Protein AF-A0A529PD36-F1 (afdb_monomer)

pLDDT: mean 93.83, std 6.58, range [60.28, 98.56]

Radius of gyration: 14.94 Å; Cα contacts (8 Å, |Δi|>4): 103; chains: 1; bounding box: 38×22×44 Å

Secondary structure (DSSP, 8-state):
-HHHHHHHHHHHHHHHHHHHHHTHHHHHHTTTTTS-HHHHHHHHHHHHHHHHHHHHHTTSTTTHHHHHHHHHHHHHHHHHHHHHH-GGGGT-TT-TTTTHHHHHHHHHHHHHTSTT-

Solvent-accessible surface area (backbone atoms only — not comparable to full-atom values): 6232 Å² total; per-residue (Å²): 116,68,65,63,52,51,52,50,50,23,51,52,27,33,51,62,9,46,51,44,59,76,40,40,69,65,51,25,56,76,32,53,89,81,32,61,73,68,57,17,45,50,48,48,53,51,50,22,50,50,28,34,50,36,19,56,32,43,75,39,78,94,38,22,68,59,21,39,50,50,52,48,55,51,50,50,51,50,51,52,51,44,47,71,76,44,55,64,42,66,74,37,93,86,26,67,58,60,57,47,55,60,53,49,51,51,41,52,52,48,58,73,57,48,81,83,107

Mean predicted aligned error: 3.43 Å

Foldseek 3Di:
DQVVLLLVQLVVLLCVLVVCVVVVVVQLVVCVVPDPSVVSSVVSNVSSVLSNVLSVQCVPLVRVLVSLVSVLVVLVVVLVVCCVVPVCLCVPPVNPSVVSVVSNVSSVVSNVCSVVD

Sequence (117 aa):
LKAPIIVALALFWLVSGLTPFLAFEAARSHFASFLPGHAAGAMVAVTCLADIALGLAVLFRPWARRALIGMLVLTLAYLLAATFAEPALWLDPLGPLVKVVPSILLALTALAILDER

Structure (mmCIF, N/CA/C/O backbone):
data_AF-A0A529PD36-F1
#
_entry.id   AF-A0A529PD36-F1
#
loop_
_atom_site.group_PDB
_atom_site.id
_atom_site.type_symbol
_atom_site.label_atom_id
_atom_site.label_alt_id
_atom_site.label_comp_id
_atom_site.label_asym_id
_atom_site.label_entity_id
_atom_site.label_seq_id
_atom_site.pdbx_PDB_ins_code
_atom_site.Cartn_x
_atom_site.Cartn_y
_atom_site.Cartn_z
_atom_site.occupancy
_atom_site.B_iso_or_equiv
_atom_site.auth_seq_id
_atom_site.auth_comp_id
_atom_site.auth_asym_id
_atom_site.auth_atom_id
_atom_site.pdbx_PDB_model_num
ATOM 1 N N . LEU A 1 1 ? -3.419 6.982 20.795 1.00 61.62 1 LEU A N 1
ATOM 2 C CA . LEU A 1 1 ? -2.576 6.165 19.883 1.00 61.62 1 LEU A CA 1
ATOM 3 C C . LEU A 1 1 ? -3.366 5.436 18.782 1.00 61.62 1 LEU A C 1
ATOM 5 O O . LEU A 1 1 ? -2.846 5.316 17.684 1.00 61.62 1 LEU A O 1
ATOM 9 N N . LYS A 1 2 ? -4.631 5.038 19.006 1.00 73.62 2 LYS A N 1
ATOM 10 C CA . LYS A 1 2 ? -5.460 4.307 18.017 1.00 73.62 2 LYS A CA 1
ATOM 11 C C . LYS A 1 2 ? -5.754 5.070 16.718 1.00 73.62 2 LYS A C 1
ATOM 13 O O . LYS A 1 2 ? -5.531 4.543 15.636 1.00 73.62 2 LYS A O 1
ATOM 18 N N . ALA A 1 3 ? -6.243 6.309 16.815 1.00 84.06 3 ALA A N 1
ATOM 19 C CA . ALA A 1 3 ? -6.571 7.110 15.632 1.00 84.06 3 ALA A CA 1
ATOM 20 C C . ALA A 1 3 ? -5.342 7.431 14.751 1.00 84.06 3 ALA A C 1
ATOM 22 O O . ALA A 1 3 ? -5.435 7.202 13.548 1.00 84.06 3 ALA A O 1
ATOM 23 N N . PRO A 1 4 ? -4.181 7.847 15.306 1.00 91.88 4 PRO A N 1
ATOM 24 C CA . PRO A 1 4 ? -2.967 8.057 14.515 1.00 91.88 4 PRO A CA 1
ATOM 25 C C . PRO A 1 4 ? -2.527 6.833 13.703 1.00 91.88 4 PRO A C 1
ATOM 27 O O . PRO A 1 4 ? -2.180 6.986 12.540 1.00 91.88 4 PRO A O 1
ATOM 30 N N . ILE A 1 5 ? -2.584 5.625 14.278 1.00 94.38 5 ILE A N 1
ATOM 31 C CA . ILE A 1 5 ? -2.186 4.381 13.593 1.00 94.38 5 ILE A CA 1
ATOM 32 C C . ILE A 1 5 ? -3.092 4.096 12.390 1.00 94.38 5 ILE A C 1
ATOM 34 O O . ILE A 1 5 ? -2.607 3.816 11.298 1.00 94.38 5 ILE A O 1
ATOM 38 N N . ILE A 1 6 ? -4.410 4.195 12.580 1.00 94.25 6 ILE A N 1
ATOM 39 C CA . ILE A 1 6 ? -5.387 3.930 11.516 1.00 94.25 6 ILE A CA 1
ATOM 40 C C . ILE A 1 6 ? -5.289 4.977 10.404 1.00 94.25 6 ILE A C 1
ATOM 42 O O . ILE A 1 6 ? -5.334 4.619 9.231 1.00 94.25 6 ILE A O 1
ATOM 46 N N . VAL A 1 7 ? -5.118 6.254 10.757 1.00 95.06 7 VAL A N 1
ATOM 47 C CA . VAL A 1 7 ? -4.933 7.330 9.772 1.00 95.06 7 VAL A CA 1
ATOM 48 C C . VAL A 1 7 ? -3.619 7.151 9.013 1.00 95.06 7 VAL A C 1
ATOM 50 O O . VAL A 1 7 ? -3.613 7.278 7.793 1.00 95.0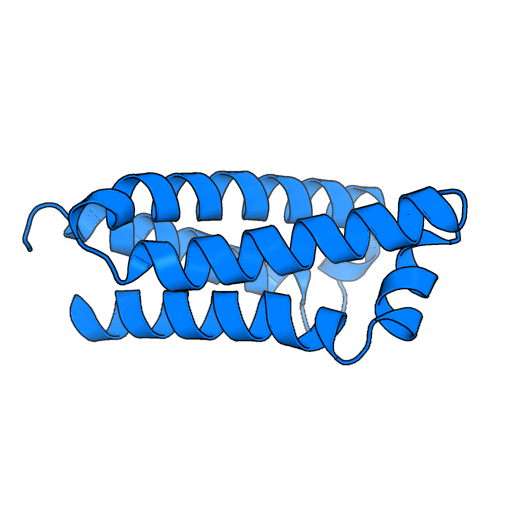6 7 VAL A O 1
ATOM 53 N N . ALA A 1 8 ? -2.525 6.799 9.695 1.00 95.81 8 ALA A N 1
ATOM 54 C CA . ALA A 1 8 ? -1.245 6.528 9.046 1.00 95.81 8 ALA A CA 1
ATOM 55 C C . ALA A 1 8 ? -1.342 5.355 8.058 1.00 95.81 8 ALA A C 1
ATOM 57 O O . ALA A 1 8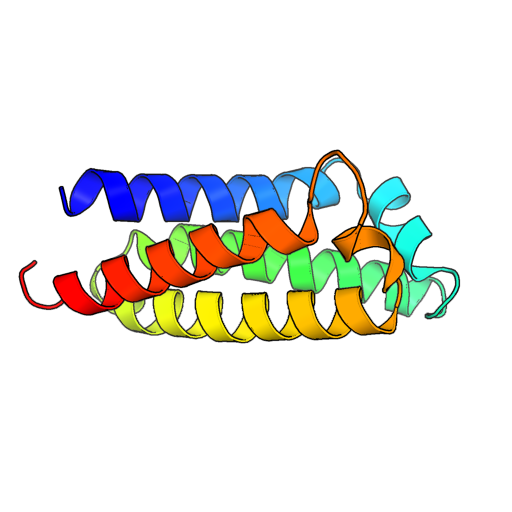 ? -0.870 5.478 6.931 1.00 95.81 8 ALA A O 1
ATOM 58 N N . LEU A 1 9 ? -2.005 4.256 8.442 1.00 96.38 9 LEU A N 1
ATOM 59 C CA . LEU A 1 9 ? -2.269 3.133 7.537 1.00 96.38 9 LEU A CA 1
ATOM 60 C C . LEU A 1 9 ? -3.131 3.559 6.349 1.00 96.38 9 LEU A C 1
ATOM 62 O O . LEU A 1 9 ? -2.768 3.274 5.216 1.00 96.38 9 LEU A O 1
ATOM 66 N N . ALA A 1 10 ? -4.230 4.276 6.581 1.00 97.56 10 ALA A N 1
ATOM 67 C CA . ALA A 1 10 ? -5.090 4.745 5.499 1.00 97.56 10 ALA A CA 1
ATOM 68 C C . ALA A 1 10 ? -4.320 5.614 4.494 1.00 97.56 10 ALA A C 1
ATOM 70 O O . ALA A 1 10 ? -4.401 5.377 3.293 1.00 97.56 10 ALA A O 1
ATOM 71 N N . LEU A 1 11 ? -3.528 6.576 4.977 1.00 97.81 11 LEU A N 1
ATOM 72 C CA . LEU A 1 11 ? -2.706 7.435 4.124 1.00 97.81 11 LEU A CA 1
ATOM 73 C C . LEU A 1 11 ? -1.646 6.639 3.361 1.00 97.81 11 LEU A C 1
ATOM 75 O O . LEU A 1 11 ? -1.503 6.835 2.158 1.00 97.81 11 LEU A O 1
ATOM 79 N N . PHE A 1 12 ? -0.942 5.724 4.031 1.00 97.00 12 PHE A N 1
ATOM 80 C CA . PHE A 1 12 ? 0.035 4.845 3.388 1.00 97.00 12 PHE A CA 1
ATOM 81 C C . PHE A 1 12 ? -0.598 4.053 2.234 1.00 97.00 12 PHE A C 1
ATOM 83 O O . PHE A 1 12 ? -0.082 4.077 1.121 1.00 97.00 12 PHE A O 1
ATOM 90 N N . TRP A 1 13 ? -1.749 3.427 2.477 1.00 98.25 13 TRP A N 1
ATOM 91 C CA . TRP A 1 13 ? -2.477 2.632 1.487 1.00 98.25 13 TRP A CA 1
ATOM 92 C C . TRP A 1 13 ? -3.018 3.473 0.326 1.00 98.25 13 TRP A C 1
ATOM 94 O O . TRP A 1 13 ? -2.893 3.089 -0.835 1.00 98.25 13 TRP A O 1
ATOM 104 N N . LEU A 1 14 ? -3.549 4.664 0.610 1.00 98.38 14 LEU A N 1
ATOM 105 C CA . LEU A 1 14 ? -4.019 5.576 -0.432 1.00 98.38 14 LEU A CA 1
ATOM 106 C C . LEU A 1 14 ? -2.872 6.067 -1.315 1.00 98.38 14 LEU A C 1
ATOM 108 O O . LEU A 1 14 ? -3.006 6.061 -2.533 1.00 98.38 14 LEU A O 1
ATOM 112 N N . VAL A 1 15 ? -1.738 6.454 -0.728 1.00 98.06 15 VAL A N 1
ATOM 113 C CA . VAL A 1 15 ? -0.557 6.881 -1.495 1.00 98.06 15 VAL A CA 1
ATOM 114 C C . VAL A 1 15 ? 0.025 5.712 -2.294 1.00 98.06 15 VAL A C 1
ATOM 116 O O . VAL A 1 15 ? 0.389 5.911 -3.455 1.00 98.06 15 VAL A O 1
ATOM 119 N N . SER A 1 16 ? 0.056 4.504 -1.718 1.00 95.94 16 SER A N 1
ATOM 120 C CA . SER A 1 16 ? 0.496 3.274 -2.393 1.00 95.94 16 SER A CA 1
ATOM 121 C C . SER A 1 16 ? -0.323 2.977 -3.646 1.00 95.94 16 SER A C 1
ATOM 123 O O . SER A 1 16 ? 0.258 2.668 -4.678 1.00 95.94 16 SER A O 1
ATOM 125 N N . GLY A 1 17 ? -1.648 3.151 -3.600 1.00 97.19 17 GLY A N 1
ATOM 126 C CA . GLY A 1 17 ? -2.500 2.956 -4.774 1.00 97.19 17 GLY A CA 1
ATOM 127 C C . GLY A 1 17 ? -2.501 4.137 -5.751 1.00 97.19 17 GLY A C 1
ATOM 128 O O . GLY A 1 17 ? -2.501 3.940 -6.963 1.00 97.19 17 GLY A O 1
ATOM 129 N N . LEU A 1 18 ? -2.469 5.379 -5.255 1.00 98.00 18 LEU A N 1
ATOM 130 C CA . LEU A 1 18 ? -2.525 6.579 -6.101 1.00 98.00 18 LEU A CA 1
ATOM 131 C C . LEU A 1 18 ? -1.237 6.810 -6.895 1.00 98.00 18 LEU A C 1
ATOM 133 O O . LEU A 1 18 ? -1.303 7.265 -8.032 1.00 98.00 18 LEU A O 1
ATOM 137 N N . THR A 1 19 ? -0.070 6.502 -6.330 1.00 97.31 19 THR A N 1
ATOM 138 C CA . THR A 1 19 ? 1.223 6.728 -6.997 1.00 97.31 19 THR A CA 1
ATOM 139 C C . THR A 1 19 ? 1.345 5.963 -8.327 1.00 97.31 19 THR A C 1
ATOM 141 O O . THR A 1 19 ? 1.526 6.611 -9.361 1.00 97.31 19 THR A O 1
ATOM 144 N N . PRO A 1 20 ? 1.193 4.623 -8.369 1.00 95.81 20 PRO A N 1
ATOM 145 C CA . PRO A 1 20 ? 1.182 3.869 -9.619 1.00 95.81 20 PRO A CA 1
ATOM 146 C C . PRO A 1 20 ? -0.035 4.188 -10.490 1.00 95.81 20 PRO A C 1
ATOM 148 O O . PRO A 1 20 ? 0.088 4.138 -11.706 1.00 95.81 20 PRO A O 1
ATOM 151 N N . PHE A 1 21 ? -1.179 4.577 -9.918 1.00 95.56 21 PHE A N 1
ATOM 152 C CA . PHE A 1 21 ? -2.333 5.010 -10.711 1.00 95.56 21 PHE A CA 1
ATOM 153 C C . PHE A 1 21 ? -2.039 6.285 -11.519 1.00 95.56 21 PHE A C 1
ATOM 155 O O . PHE A 1 21 ? -2.382 6.368 -12.696 1.00 95.56 21 PHE A O 1
ATOM 162 N N . LEU A 1 22 ? -1.368 7.269 -10.912 1.00 96.50 22 LEU A N 1
ATOM 163 C CA . LEU A 1 22 ? -0.963 8.512 -11.579 1.00 96.50 22 LEU A CA 1
ATOM 164 C C . LEU A 1 22 ? 0.222 8.302 -12.535 1.00 96.50 22 LEU A C 1
ATOM 166 O O . LEU A 1 22 ? 0.326 8.992 -13.547 1.00 96.50 22 LEU A O 1
ATOM 170 N N . ALA A 1 23 ? 1.089 7.332 -12.243 1.00 96.31 23 ALA A N 1
ATOM 171 C CA . ALA A 1 23 ? 2.223 6.935 -13.076 1.00 96.31 23 ALA A CA 1
ATOM 172 C C . ALA A 1 23 ? 1.952 5.620 -13.835 1.00 96.31 23 ALA A C 1
ATOM 174 O O . ALA A 1 23 ? 2.833 4.765 -13.939 1.00 96.31 23 ALA A O 1
ATOM 175 N N . PHE A 1 24 ? 0.733 5.452 -14.363 1.00 94.19 24 PHE A N 1
ATOM 176 C CA . PHE A 1 24 ? 0.220 4.157 -14.829 1.00 94.19 24 PHE A CA 1
ATOM 177 C C . PHE A 1 24 ? 1.116 3.448 -15.845 1.00 94.19 24 PHE A C 1
ATOM 179 O O . PHE A 1 24 ? 1.393 2.262 -15.691 1.00 94.19 24 PHE A O 1
ATOM 186 N N . GLU A 1 25 ? 1.608 4.152 -16.868 1.00 93.62 25 GLU A N 1
ATOM 187 C CA . GLU A 1 25 ? 2.450 3.518 -17.891 1.00 93.62 25 GLU A CA 1
ATOM 188 C C . GLU A 1 25 ? 3.824 3.113 -17.341 1.00 93.62 25 GLU A C 1
ATOM 190 O O . GLU A 1 25 ? 4.335 2.045 -17.680 1.00 93.62 25 GLU A O 1
ATOM 195 N N . ALA A 1 26 ? 4.386 3.909 -16.424 1.00 93.00 26 ALA A N 1
ATOM 196 C CA . ALA A 1 26 ? 5.617 3.547 -15.730 1.00 93.00 26 ALA A CA 1
ATOM 197 C C . ALA A 1 26 ? 5.394 2.289 -14.878 1.00 93.00 26 ALA A C 1
ATOM 199 O O . ALA A 1 26 ? 6.124 1.314 -15.037 1.00 93.00 26 ALA A O 1
ATOM 200 N N . ALA A 1 27 ? 4.326 2.252 -14.074 1.00 92.69 27 ALA A N 1
ATOM 201 C CA . ALA A 1 27 ? 3.950 1.080 -13.284 1.00 92.69 27 ALA A CA 1
ATOM 202 C C . ALA A 1 27 ? 3.703 -0.162 -14.161 1.00 92.69 27 ALA A C 1
ATOM 204 O O . ALA A 1 27 ? 4.159 -1.255 -13.833 1.00 92.69 27 ALA A O 1
ATOM 205 N N . ARG A 1 28 ? 3.041 0.001 -15.313 1.00 93.19 28 ARG A N 1
ATOM 206 C CA . ARG A 1 28 ? 2.774 -1.083 -16.270 1.00 93.19 28 ARG A CA 1
ATOM 207 C C . ARG A 1 28 ? 4.057 -1.663 -16.856 1.00 93.19 28 ARG A C 1
ATOM 209 O O . ARG A 1 28 ? 4.128 -2.874 -17.066 1.00 93.19 28 ARG A O 1
ATOM 216 N N . SER A 1 29 ? 5.066 -0.826 -17.097 1.00 91.56 29 SER A N 1
ATOM 217 C CA . SER A 1 29 ? 6.341 -1.260 -17.676 1.00 91.56 29 SER A CA 1
ATOM 218 C C . SER A 1 29 ? 7.114 -2.232 -16.775 1.00 91.56 29 SER A C 1
ATOM 220 O O . SER A 1 29 ? 7.740 -3.152 -17.296 1.00 91.56 29 SER A O 1
ATOM 222 N N . HIS A 1 30 ? 6.963 -2.135 -15.447 1.00 87.50 30 HIS A N 1
ATOM 223 C CA . HIS A 1 30 ? 7.537 -3.100 -14.495 1.00 87.50 30 HIS A CA 1
ATOM 224 C C . HIS A 1 30 ? 6.987 -4.523 -14.667 1.00 87.50 30 HIS A C 1
ATOM 226 O O . HIS A 1 30 ? 7.663 -5.497 -14.350 1.00 87.50 30 HIS A O 1
ATOM 232 N N . PHE A 1 31 ? 5.772 -4.668 -15.202 1.00 86.06 31 PHE A N 1
ATOM 233 C CA . PHE A 1 31 ? 5.159 -5.974 -15.446 1.00 86.06 31 PHE A CA 1
ATOM 234 C C . PHE A 1 31 ? 5.406 -6.506 -16.863 1.00 86.06 31 PHE A C 1
ATOM 236 O O . PHE A 1 31 ? 5.079 -7.659 -17.140 1.00 86.06 31 PHE A O 1
ATOM 243 N N . ALA A 1 32 ? 5.980 -5.705 -17.767 1.00 85.25 32 ALA A N 1
ATOM 244 C CA . ALA A 1 32 ? 6.091 -6.048 -19.186 1.00 85.25 32 ALA A CA 1
ATOM 245 C C . ALA A 1 32 ? 6.996 -7.262 -19.461 1.00 85.25 32 ALA A C 1
ATOM 247 O O . ALA A 1 32 ? 6.811 -7.947 -20.465 1.00 85.25 32 ALA A O 1
ATOM 248 N N . SER A 1 33 ? 7.947 -7.556 -18.571 1.00 83.81 33 SER A N 1
ATOM 249 C CA . SER A 1 33 ? 8.815 -8.739 -18.654 1.00 83.81 33 SER A CA 1
ATOM 250 C C . SER A 1 33 ? 8.123 -10.042 -18.246 1.00 83.81 33 SER A C 1
ATOM 252 O O . SER A 1 33 ? 8.612 -11.115 -18.592 1.00 83.81 33 SER A O 1
ATOM 254 N N . PHE A 1 34 ? 7.002 -9.969 -17.522 1.00 84.06 34 PHE A N 1
ATOM 255 C CA . PHE A 1 34 ? 6.333 -11.136 -16.930 1.00 84.06 34 PHE A CA 1
ATOM 256 C C . PHE A 1 34 ? 4.896 -11.334 -17.429 1.00 84.06 34 PHE A C 1
ATOM 258 O O . PHE A 1 34 ? 4.351 -12.429 -17.305 1.00 84.06 34 PHE A O 1
ATOM 265 N N . LEU A 1 35 ? 4.267 -10.291 -17.985 1.00 89.38 35 LEU A N 1
ATOM 266 C CA . LEU A 1 35 ? 2.871 -10.297 -18.415 1.00 89.38 35 LEU A CA 1
ATOM 267 C C . LEU A 1 35 ? 2.688 -9.628 -19.788 1.00 89.38 35 LEU A C 1
ATOM 269 O O . LEU A 1 35 ? 3.319 -8.609 -20.074 1.00 89.38 35 LEU A O 1
ATOM 273 N N . PRO A 1 36 ? 1.759 -10.127 -20.628 1.00 89.56 36 PRO A N 1
ATOM 274 C CA . PRO A 1 36 ? 1.370 -9.435 -21.850 1.00 89.56 36 PRO A CA 1
ATOM 275 C C . PRO A 1 36 ? 0.721 -8.080 -21.530 1.00 89.56 36 PRO A C 1
ATOM 277 O O . PRO A 1 36 ? 0.086 -7.903 -20.491 1.00 89.56 36 PRO A O 1
ATOM 280 N N . GLY A 1 37 ? 0.834 -7.115 -22.448 1.00 84.88 37 GLY A N 1
ATOM 281 C CA . GLY A 1 37 ? 0.542 -5.702 -22.166 1.00 84.88 37 GLY A CA 1
ATOM 282 C C . GLY A 1 37 ? -0.854 -5.389 -21.604 1.00 84.88 37 GLY A C 1
ATOM 283 O O . GLY A 1 37 ? -0.980 -4.470 -20.793 1.00 84.88 37 GLY A O 1
ATOM 284 N N . HIS A 1 38 ? -1.886 -6.146 -21.989 1.00 88.75 38 HIS A N 1
ATOM 285 C CA . HIS A 1 38 ? -3.240 -6.001 -21.438 1.00 88.75 38 HIS A CA 1
ATOM 286 C C . HIS A 1 38 ? -3.341 -6.546 -20.003 1.00 88.75 38 HIS A C 1
ATOM 288 O O . HIS A 1 38 ? -3.969 -5.921 -19.153 1.00 88.75 38 HIS A O 1
ATOM 294 N N . ALA A 1 39 ? -2.678 -7.670 -19.711 1.00 92.31 39 ALA A N 1
ATOM 295 C CA . ALA A 1 39 ? -2.633 -8.260 -18.376 1.00 92.31 39 ALA A CA 1
ATOM 296 C C . ALA A 1 39 ? -1.780 -7.419 -17.415 1.00 92.31 39 ALA A C 1
ATOM 298 O O . ALA A 1 39 ? -2.165 -7.248 -16.264 1.00 92.31 39 ALA A O 1
ATOM 299 N N . ALA A 1 40 ? -0.681 -6.829 -17.896 1.00 93.25 40 ALA A N 1
ATOM 300 C CA . ALA A 1 40 ? 0.126 -5.876 -17.134 1.00 93.25 40 ALA A CA 1
ATOM 301 C C . ALA A 1 40 ? -0.699 -4.649 -16.708 1.00 93.25 40 ALA A C 1
ATOM 303 O O . ALA A 1 40 ? -0.689 -4.267 -15.541 1.00 93.25 40 ALA A O 1
ATOM 304 N N . GLY A 1 41 ? -1.468 -4.063 -17.636 1.00 94.12 41 GLY A N 1
ATOM 305 C CA . GLY A 1 41 ? -2.350 -2.935 -17.323 1.00 94.12 41 GLY A CA 1
ATOM 306 C C . GLY A 1 41 ? -3.462 -3.316 -16.343 1.00 94.12 41 GLY A C 1
ATOM 307 O O . GLY A 1 41 ? -3.704 -2.601 -15.374 1.00 94.12 41 GLY A O 1
ATOM 308 N N . ALA A 1 42 ? -4.101 -4.471 -16.549 1.00 94.94 42 ALA A N 1
ATOM 309 C CA . ALA A 1 42 ? -5.114 -4.975 -15.626 1.00 94.94 42 ALA A CA 1
ATOM 310 C C . ALA A 1 42 ? -4.542 -5.214 -14.220 1.00 94.94 42 ALA A C 1
ATOM 312 O O . ALA A 1 42 ? -5.184 -4.844 -13.241 1.00 94.94 42 ALA A O 1
ATOM 313 N N . MET A 1 43 ? -3.329 -5.769 -14.118 1.00 94.12 43 MET A N 1
ATOM 314 C CA . MET A 1 43 ? -2.653 -5.990 -12.840 1.00 94.12 43 MET A CA 1
ATOM 315 C C . MET A 1 43 ? -2.446 -4.674 -12.088 1.00 94.12 43 MET A C 1
ATOM 317 O O . MET A 1 43 ? -2.878 -4.575 -10.945 1.00 94.12 43 MET A O 1
ATOM 321 N N . VAL A 1 44 ? -1.880 -3.650 -12.743 1.00 95.56 44 VAL A N 1
ATOM 322 C CA . VAL A 1 44 ? -1.696 -2.315 -12.141 1.00 95.56 44 VAL A CA 1
ATOM 323 C C . VAL A 1 44 ? -3.032 -1.731 -11.692 1.00 95.56 44 VAL A C 1
ATOM 325 O O . VAL A 1 44 ? -3.150 -1.260 -10.565 1.00 95.56 44 VAL A O 1
ATOM 328 N N . ALA A 1 45 ? -4.058 -1.772 -12.544 1.00 96.75 45 ALA A N 1
ATOM 329 C CA . ALA A 1 45 ? -5.365 -1.224 -12.198 1.00 96.75 45 ALA A CA 1
ATOM 330 C C . ALA A 1 45 ? -5.971 -1.926 -10.972 1.00 96.75 45 ALA A C 1
ATOM 332 O O . ALA A 1 45 ? -6.449 -1.258 -10.055 1.00 96.75 45 ALA A O 1
ATOM 333 N N . VAL A 1 46 ? -5.922 -3.260 -10.929 1.00 96.94 46 VAL A N 1
ATOM 334 C CA . VAL A 1 46 ? -6.468 -4.055 -9.823 1.00 96.94 46 VAL A CA 1
ATOM 335 C C . VAL A 1 46 ? -5.722 -3.782 -8.521 1.00 96.94 46 VAL A C 1
ATOM 337 O O . VAL A 1 46 ? -6.376 -3.568 -7.501 1.00 96.94 46 VAL A O 1
ATOM 340 N N . THR A 1 47 ? -4.387 -3.742 -8.537 1.00 96.06 47 THR A N 1
ATOM 341 C CA . THR A 1 47 ? -3.595 -3.473 -7.328 1.00 96.06 47 THR A CA 1
ATOM 342 C C . THR A 1 47 ? -3.796 -2.046 -6.825 1.00 96.06 47 THR A C 1
ATOM 344 O O . THR A 1 47 ? -4.051 -1.857 -5.639 1.00 96.06 47 THR A O 1
ATOM 347 N N . CYS A 1 48 ? -3.823 -1.044 -7.714 1.00 97.94 48 CYS A N 1
ATOM 348 C CA . CYS A 1 48 ? -4.120 0.344 -7.338 1.00 97.94 48 CYS A CA 1
ATOM 349 C C . CYS A 1 48 ? -5.501 0.477 -6.682 1.00 97.94 48 CYS A C 1
ATOM 351 O O . CYS A 1 48 ? -5.650 1.120 -5.641 1.00 97.94 48 CYS A O 1
ATOM 353 N N . LEU A 1 49 ? -6.525 -0.130 -7.292 1.00 98.38 49 LEU A N 1
ATOM 354 C CA . LEU A 1 49 ? -7.893 -0.083 -6.778 1.00 98.38 49 LEU A CA 1
ATOM 355 C C . LEU A 1 49 ? -8.025 -0.832 -5.450 1.00 98.38 49 LEU A C 1
ATOM 357 O O . LEU A 1 49 ? -8.716 -0.344 -4.557 1.00 98.38 49 LEU A O 1
ATOM 361 N N . ALA A 1 50 ? -7.360 -1.981 -5.302 1.00 98.38 50 ALA A N 1
ATOM 362 C CA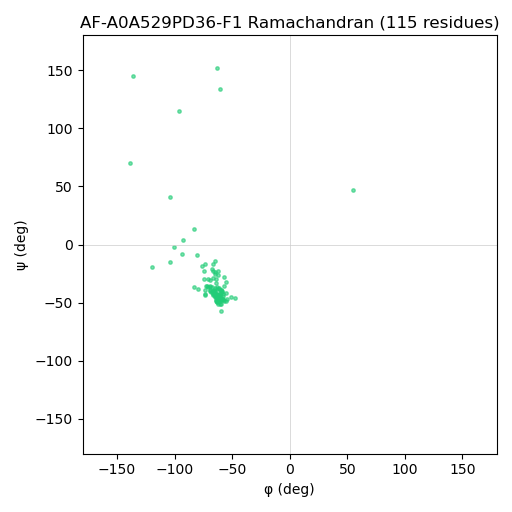 . ALA A 1 50 ? -7.326 -2.726 -4.048 1.00 98.38 50 ALA A CA 1
ATOM 363 C C . ALA A 1 50 ? -6.688 -1.893 -2.928 1.00 98.38 50 ALA A C 1
ATOM 365 O O . ALA A 1 50 ? -7.260 -1.797 -1.839 1.00 98.38 50 ALA A O 1
ATOM 366 N N . ASP A 1 51 ? -5.564 -1.235 -3.217 1.00 98.38 51 ASP A N 1
ATOM 367 C CA . ASP A 1 51 ? -4.855 -0.400 -2.256 1.00 98.38 51 ASP A CA 1
ATOM 368 C C . ASP A 1 51 ? -5.724 0.782 -1.785 1.00 98.38 51 ASP A C 1
ATOM 370 O O . ASP A 1 51 ? -5.924 1.001 -0.584 1.00 98.38 51 ASP A O 1
ATOM 374 N N . ILE A 1 52 ? -6.340 1.497 -2.731 1.00 98.56 52 ILE A N 1
ATOM 375 C CA . ILE A 1 52 ? -7.248 2.613 -2.433 1.00 98.56 52 ILE A CA 1
ATOM 376 C C . ILE A 1 52 ? -8.466 2.129 -1.636 1.00 98.56 52 ILE A C 1
ATOM 378 O O . ILE A 1 52 ? -8.829 2.737 -0.626 1.00 98.56 52 ILE A O 1
ATOM 382 N N . ALA A 1 53 ? -9.092 1.027 -2.057 1.00 98.50 53 ALA A N 1
ATOM 383 C CA . ALA A 1 53 ? -10.277 0.489 -1.399 1.00 98.50 53 ALA A CA 1
ATOM 384 C C . ALA A 1 53 ? -9.985 0.074 0.047 1.00 98.50 53 ALA A C 1
ATOM 386 O O . ALA A 1 53 ? -10.768 0.394 0.942 1.00 98.50 53 ALA A O 1
ATOM 387 N N . LEU A 1 54 ? -8.852 -0.585 0.300 1.00 98.56 54 LEU A N 1
ATOM 388 C CA . LEU A 1 54 ? -8.435 -0.967 1.648 1.00 98.56 54 LEU A CA 1
ATOM 389 C C . LEU A 1 54 ? -8.118 0.268 2.504 1.00 98.56 54 LEU A C 1
ATOM 391 O O . LEU A 1 54 ? -8.588 0.351 3.644 1.00 98.56 54 LEU A O 1
ATOM 395 N N . GLY A 1 55 ? -7.412 1.256 1.944 1.00 97.94 55 GLY A N 1
ATOM 396 C CA . GLY A 1 55 ? -7.115 2.528 2.611 1.00 97.94 55 GLY A CA 1
ATOM 397 C C . GLY A 1 55 ? -8.366 3.314 3.021 1.00 97.94 55 GLY A C 1
ATOM 398 O O . GLY A 1 55 ? -8.420 3.854 4.124 1.00 97.94 55 GLY A O 1
ATOM 399 N N . LEU A 1 56 ? -9.413 3.326 2.190 1.00 98.06 56 LEU A N 1
ATOM 400 C CA . LEU A 1 56 ? -10.706 3.924 2.549 1.00 98.06 56 LEU A CA 1
ATOM 401 C C . LEU A 1 56 ? -11.484 3.056 3.547 1.00 98.06 56 LEU A C 1
ATOM 403 O O . LEU A 1 56 ? -12.041 3.568 4.520 1.00 98.06 56 LEU A O 1
ATOM 407 N N . ALA A 1 57 ? -11.512 1.737 3.343 1.00 97.62 57 ALA A N 1
ATOM 408 C CA . ALA A 1 57 ? -12.290 0.814 4.164 1.00 97.62 57 ALA A CA 1
ATOM 409 C C . ALA A 1 57 ? -11.812 0.769 5.622 1.00 97.62 57 ALA A C 1
ATOM 411 O O . ALA A 1 57 ? -12.635 0.621 6.527 1.00 97.62 57 ALA A O 1
ATOM 412 N N . VAL A 1 58 ? -10.508 0.938 5.880 1.00 97.00 58 VAL A N 1
ATOM 413 C CA . VAL A 1 58 ? -9.977 0.924 7.254 1.00 97.00 58 VAL A CA 1
ATOM 414 C C . VAL A 1 58 ? -10.455 2.112 8.099 1.00 97.00 58 VAL A C 1
ATOM 416 O O . VAL A 1 58 ? -10.520 2.019 9.329 1.00 97.00 58 VAL A O 1
ATOM 419 N N . LEU A 1 59 ? -10.854 3.215 7.455 1.00 95.62 59 LEU A N 1
ATOM 420 C CA . LEU A 1 59 ? -11.429 4.384 8.125 1.00 95.62 59 LEU A CA 1
ATOM 421 C C . LEU A 1 59 ? -12.872 4.138 8.587 1.00 95.62 59 LEU A C 1
ATOM 423 O O . LEU A 1 59 ? -13.337 4.788 9.525 1.00 95.62 59 LEU A O 1
ATOM 427 N N . PHE A 1 60 ? -13.575 3.182 7.974 1.00 94.62 60 PHE A N 1
ATOM 428 C CA . PHE A 1 60 ? -14.972 2.902 8.272 1.00 94.62 60 PHE A CA 1
ATOM 429 C C . PHE A 1 60 ? -15.109 1.744 9.276 1.00 94.62 60 PHE A C 1
ATOM 431 O O . PHE A 1 60 ? -14.773 0.592 8.996 1.00 94.62 60 PHE A O 1
ATOM 438 N N . ARG A 1 61 ? -15.627 2.049 10.477 1.00 88.38 61 ARG A N 1
ATOM 439 C CA . ARG A 1 61 ? -15.628 1.153 11.656 1.00 88.38 61 ARG A CA 1
ATOM 440 C C . ARG A 1 61 ? -16.098 -0.289 11.379 1.00 88.38 61 ARG A C 1
ATOM 442 O O . ARG A 1 61 ? -15.395 -1.199 11.811 1.00 88.38 61 ARG A O 1
ATOM 449 N N . PRO A 1 62 ? -17.207 -0.546 10.656 1.00 92.56 62 PRO A N 1
ATOM 450 C CA . PRO A 1 62 ? -17.673 -1.917 10.414 1.00 92.56 62 PRO A CA 1
ATOM 451 C C . PRO A 1 62 ? -16.737 -2.739 9.515 1.00 92.56 62 PRO A C 1
ATOM 453 O O . PRO A 1 62 ? -16.772 -3.968 9.538 1.00 92.56 62 PRO A O 1
ATOM 456 N N . TRP A 1 63 ? -15.899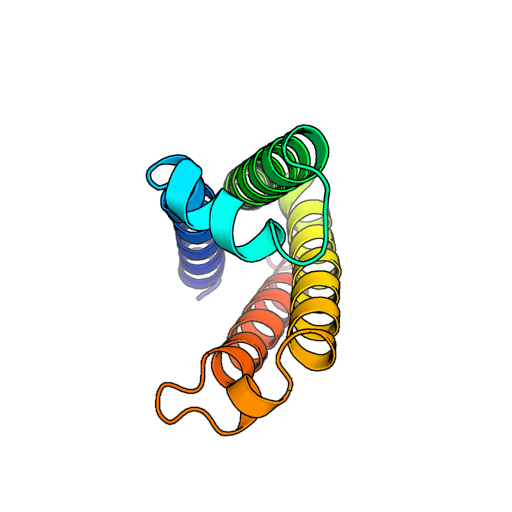 -2.070 8.720 1.00 95.81 63 TRP A N 1
ATOM 457 C CA . TRP A 1 63 ? -15.020 -2.693 7.732 1.00 95.81 63 TRP A CA 1
ATOM 458 C C . TRP A 1 63 ? -13.565 -2.740 8.187 1.00 95.81 63 TRP A C 1
ATOM 460 O O . TRP A 1 63 ? -12.803 -3.535 7.646 1.00 95.81 63 TRP A O 1
ATOM 470 N N . ALA A 1 64 ? -13.193 -1.976 9.217 1.00 95.31 64 ALA A N 1
ATOM 471 C CA . ALA A 1 64 ? -11.814 -1.824 9.670 1.00 95.31 64 ALA A CA 1
ATOM 472 C C . ALA A 1 64 ? -11.084 -3.156 9.899 1.00 95.31 64 ALA A C 1
ATOM 474 O O . ALA A 1 64 ? -9.975 -3.335 9.407 1.00 95.31 64 ALA A O 1
ATOM 475 N N . ARG A 1 65 ? -11.719 -4.132 10.562 1.00 96.12 65 ARG A N 1
ATOM 476 C CA . ARG A 1 65 ? -11.117 -5.462 10.775 1.00 96.12 65 ARG A CA 1
ATOM 477 C C . ARG A 1 65 ? -10.836 -6.184 9.457 1.00 96.12 65 ARG A C 1
ATOM 479 O O . ARG A 1 65 ? -9.756 -6.734 9.275 1.00 96.12 65 ARG A O 1
ATOM 486 N N . ARG A 1 66 ? -11.815 -6.192 8.546 1.00 97.75 66 ARG A N 1
ATOM 487 C CA . ARG A 1 66 ? -11.703 -6.858 7.238 1.00 97.75 66 ARG A CA 1
ATOM 488 C C . ARG A 1 66 ? -10.662 -6.166 6.367 1.00 97.75 66 ARG A C 1
ATOM 490 O O . ARG A 1 66 ? -9.874 -6.848 5.726 1.00 97.75 66 ARG A O 1
ATOM 497 N N . ALA A 1 67 ? -10.630 -4.835 6.402 1.00 97.94 67 ALA A N 1
ATOM 498 C CA . ALA A 1 67 ? -9.628 -4.034 5.722 1.00 97.94 67 ALA A CA 1
ATOM 499 C C . ALA A 1 67 ? -8.226 -4.375 6.236 1.00 97.94 67 ALA A C 1
ATOM 501 O O . ALA A 1 67 ? -7.386 -4.747 5.437 1.00 97.94 67 ALA A O 1
ATOM 502 N N . LEU A 1 68 ? -7.986 -4.376 7.550 1.00 97.94 68 LEU A N 1
ATOM 503 C CA . LEU A 1 68 ? -6.676 -4.721 8.122 1.00 97.94 68 LEU A CA 1
ATOM 504 C C . LEU A 1 68 ? -6.210 -6.138 7.753 1.00 97.94 68 LEU A C 1
ATOM 506 O O . LEU A 1 68 ? -5.042 -6.333 7.430 1.00 97.94 68 LEU A O 1
ATOM 510 N N . ILE A 1 69 ? -7.114 -7.122 7.750 1.00 98.25 69 ILE A N 1
ATOM 511 C CA . ILE A 1 69 ? -6.789 -8.481 7.287 1.00 98.25 69 ILE A CA 1
ATOM 512 C C . ILE A 1 69 ? -6.450 -8.474 5.791 1.00 98.25 69 ILE A C 1
ATOM 514 O O . ILE A 1 69 ? -5.446 -9.059 5.392 1.00 98.25 69 ILE A O 1
ATOM 518 N N . GLY A 1 70 ? -7.244 -7.784 4.968 1.00 98.38 70 GLY A N 1
ATOM 519 C CA . GLY A 1 70 ? -6.973 -7.627 3.537 1.00 98.38 70 GLY A CA 1
ATOM 520 C C . GLY A 1 70 ? -5.632 -6.944 3.272 1.00 98.38 70 GLY A C 1
ATOM 521 O O . GLY A 1 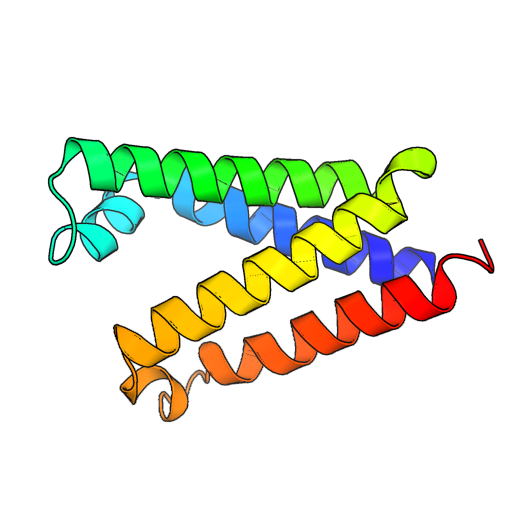70 ? -4.867 -7.407 2.431 1.00 98.38 70 GLY A O 1
ATOM 522 N N . MET A 1 71 ? -5.305 -5.915 4.058 1.00 98.44 71 MET A N 1
ATOM 523 C CA . MET A 1 71 ? -4.026 -5.221 4.007 1.00 98.44 71 MET A CA 1
ATOM 524 C C . MET A 1 71 ? -2.863 -6.177 4.270 1.00 98.44 71 MET A C 1
ATOM 526 O O . MET A 1 71 ? -1.892 -6.182 3.517 1.00 98.44 71 MET A O 1
ATOM 530 N N . LEU A 1 72 ? -2.966 -7.021 5.301 1.00 98.44 72 LEU A N 1
ATOM 531 C CA . LEU A 1 72 ? -1.942 -8.018 5.622 1.00 98.44 72 LEU A CA 1
ATOM 532 C C . LEU A 1 72 ? -1.774 -9.045 4.502 1.00 98.44 72 LEU A C 1
ATOM 534 O O . LEU A 1 72 ? -0.654 -9.282 4.059 1.00 98.44 72 LEU A O 1
ATOM 538 N N . VAL A 1 73 ? -2.876 -9.627 4.024 1.00 98.44 73 VAL A N 1
ATOM 539 C CA . VAL A 1 73 ? -2.848 -10.643 2.960 1.00 98.44 73 VAL A CA 1
ATOM 540 C C . VAL A 1 73 ? -2.218 -10.081 1.689 1.00 98.44 73 VAL A C 1
ATOM 542 O O . VAL A 1 73 ? -1.322 -10.704 1.123 1.00 98.44 73 VAL A O 1
ATOM 545 N N . LEU A 1 74 ? -2.645 -8.893 1.263 1.00 98.19 74 LEU A N 1
ATOM 546 C CA . LEU A 1 74 ? -2.146 -8.279 0.039 1.00 98.19 74 LEU A CA 1
ATOM 547 C C . LEU A 1 74 ? -0.683 -7.838 0.180 1.00 98.19 74 LEU A C 1
ATOM 549 O O . LEU A 1 74 ? 0.112 -8.082 -0.721 1.00 98.19 74 LEU A O 1
ATOM 553 N N . THR A 1 75 ? -0.292 -7.304 1.342 1.00 98.19 75 THR A N 1
ATOM 554 C CA . THR A 1 75 ? 1.114 -6.972 1.627 1.00 98.19 75 THR A CA 1
ATOM 555 C C . THR A 1 75 ? 2.010 -8.209 1.565 1.00 98.19 75 THR A C 1
ATOM 557 O O . THR A 1 75 ? 3.089 -8.156 0.980 1.00 98.19 75 THR A O 1
ATOM 560 N N . LEU A 1 76 ? 1.573 -9.338 2.134 1.00 98.25 76 LEU A N 1
ATOM 561 C CA . LEU A 1 76 ? 2.320 -10.596 2.063 1.00 98.25 76 LEU A CA 1
ATOM 562 C C . LEU A 1 76 ? 2.421 -11.109 0.623 1.00 98.25 76 LEU A C 1
ATOM 564 O O . LEU A 1 76 ? 3.491 -11.557 0.217 1.00 98.25 76 LEU A O 1
ATOM 568 N N . ALA A 1 77 ? 1.346 -11.002 -0.162 1.00 97.06 77 ALA A N 1
ATOM 569 C CA . ALA A 1 77 ? 1.365 -11.359 -1.577 1.00 97.06 77 ALA A CA 1
ATOM 570 C C . ALA A 1 77 ? 2.355 -10.490 -2.372 1.00 97.06 77 ALA A C 1
ATOM 572 O O . ALA A 1 77 ? 3.160 -11.033 -3.127 1.00 97.06 77 ALA A O 1
ATOM 573 N N . TYR A 1 78 ? 2.357 -9.169 -2.158 1.00 95.06 78 TYR A N 1
ATOM 574 C CA . TYR A 1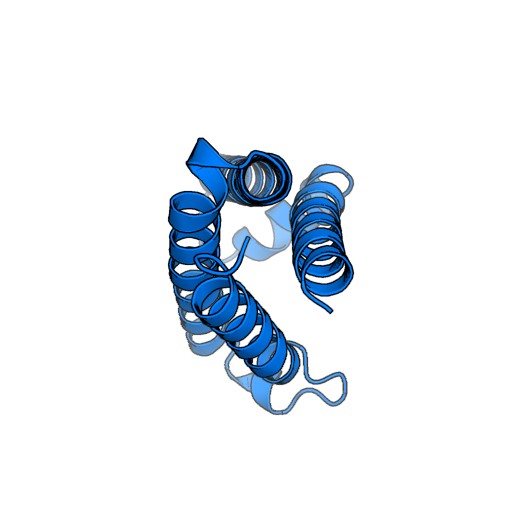 78 ? 3.317 -8.252 -2.780 1.00 95.06 78 TYR A CA 1
ATOM 575 C C . TYR A 1 78 ? 4.755 -8.558 -2.364 1.00 95.06 78 TYR A C 1
ATOM 577 O O . TYR A 1 78 ? 5.635 -8.622 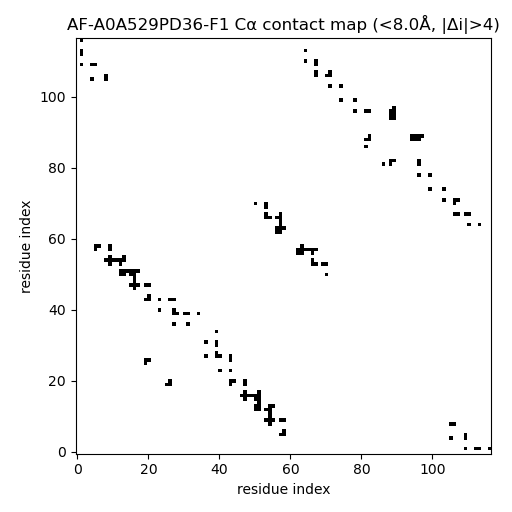-3.218 1.00 95.06 78 TYR A O 1
ATOM 585 N N . LEU A 1 79 ? 4.998 -8.794 -1.072 1.00 97.06 79 LEU A N 1
ATOM 586 C CA . LEU A 1 79 ? 6.332 -9.099 -0.563 1.00 97.06 79 LEU A CA 1
ATOM 587 C C . LEU A 1 79 ? 6.874 -10.407 -1.146 1.00 97.06 79 LEU A C 1
ATOM 589 O O . LEU A 1 79 ? 8.032 -10.452 -1.558 1.00 97.06 79 LEU A O 1
ATOM 593 N N . LEU A 1 80 ? 6.047 -11.456 -1.214 1.00 97.06 80 LEU A N 1
ATOM 594 C CA . LEU A 1 80 ? 6.420 -12.724 -1.841 1.00 97.06 80 LEU A CA 1
ATOM 595 C C . LEU A 1 80 ? 6.701 -12.532 -3.333 1.00 97.06 80 LEU A C 1
ATOM 597 O O . LEU A 1 80 ? 7.759 -12.942 -3.804 1.00 97.06 80 LEU A O 1
ATOM 601 N N . ALA A 1 81 ? 5.799 -11.865 -4.059 1.00 92.88 81 ALA A N 1
ATOM 602 C CA . ALA A 1 81 ? 5.968 -11.601 -5.484 1.00 92.88 81 ALA A CA 1
ATOM 603 C C . A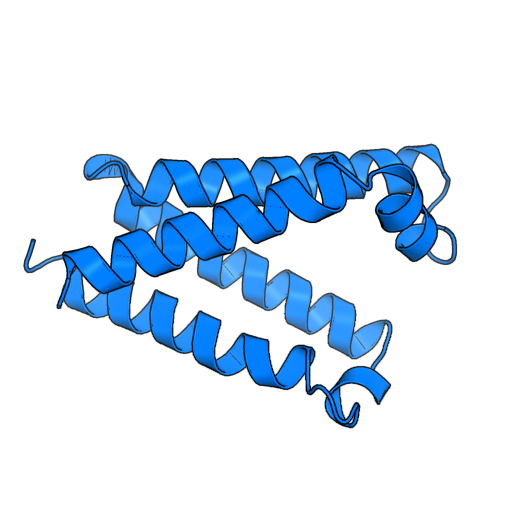LA A 1 81 ? 7.266 -10.830 -5.766 1.00 92.88 81 ALA A C 1
ATOM 605 O O . ALA A 1 81 ? 8.061 -11.264 -6.595 1.00 92.88 81 ALA A O 1
ATOM 606 N N . ALA A 1 82 ? 7.526 -9.747 -5.030 1.00 93.44 82 ALA A N 1
ATOM 607 C CA . ALA A 1 82 ? 8.736 -8.947 -5.187 1.00 93.44 82 ALA A CA 1
ATOM 608 C C . ALA A 1 82 ? 10.003 -9.709 -4.767 1.00 93.44 82 ALA A C 1
ATOM 610 O O . ALA A 1 82 ? 11.030 -9.590 -5.423 1.00 93.44 82 ALA A O 1
ATOM 611 N N . THR A 1 83 ? 9.930 -10.546 -3.726 1.00 95.88 83 THR A N 1
ATOM 612 C CA . THR A 1 83 ? 11.064 -11.382 -3.294 1.00 95.88 83 THR A CA 1
ATOM 613 C C . THR A 1 83 ? 11.479 -12.383 -4.368 1.00 95.88 83 THR A C 1
ATOM 615 O O . THR A 1 83 ? 12.671 -12.623 -4.528 1.00 95.88 83 THR A O 1
ATOM 618 N N . PHE A 1 84 ? 10.526 -12.968 -5.101 1.00 94.06 84 PHE A N 1
ATOM 619 C CA . PHE A 1 84 ? 10.837 -13.911 -6.180 1.00 94.06 84 PHE A CA 1
ATOM 620 C C . PHE A 1 84 ? 11.181 -13.221 -7.502 1.00 94.06 84 PHE A C 1
ATOM 622 O O . PHE A 1 84 ? 12.051 -13.709 -8.220 1.00 94.06 84 PHE A O 1
ATOM 629 N N . ALA A 1 85 ? 10.518 -12.109 -7.827 1.00 90.19 85 ALA A N 1
ATOM 630 C CA . ALA A 1 85 ? 10.764 -11.372 -9.064 1.00 90.19 85 ALA A CA 1
ATOM 631 C C . ALA A 1 85 ? 12.093 -10.604 -9.023 1.00 90.19 85 ALA A C 1
ATOM 633 O O . ALA A 1 85 ? 12.847 -10.629 -9.993 1.00 90.19 85 ALA A O 1
ATOM 634 N N . GLU A 1 86 ? 12.402 -9.961 -7.894 1.00 91.81 86 GLU A N 1
ATOM 635 C CA . GLU A 1 86 ? 13.591 -9.124 -7.717 1.00 91.81 86 GLU A CA 1
ATOM 636 C C . GLU A 1 86 ? 14.249 -9.353 -6.337 1.00 91.81 86 GLU A C 1
ATOM 638 O O . GLU A 1 86 ? 14.249 -8.465 -5.477 1.00 91.81 86 GLU A O 1
ATOM 643 N N . PRO A 1 87 ? 14.878 -10.525 -6.100 1.00 94.38 87 PRO A N 1
ATOM 644 C CA . PRO A 1 87 ? 15.482 -10.858 -4.804 1.00 94.38 87 PRO A CA 1
ATOM 645 C C . PRO A 1 87 ? 16.538 -9.847 -4.330 1.00 94.38 87 PRO A C 1
ATOM 647 O O . PRO A 1 87 ? 16.746 -9.672 -3.130 1.00 94.38 87 PRO A O 1
ATOM 650 N N . ALA A 1 88 ? 17.200 -9.162 -5.269 1.00 95.31 88 ALA A N 1
ATOM 651 C CA . ALA A 1 88 ? 18.218 -8.154 -4.983 1.00 95.31 88 ALA A CA 1
ATOM 652 C C . ALA A 1 88 ? 17.676 -6.947 -4.190 1.00 95.31 88 ALA A C 1
ATOM 654 O O . ALA A 1 88 ? 18.445 -6.316 -3.466 1.00 95.31 88 ALA A O 1
ATOM 655 N N . LEU A 1 89 ? 16.364 -6.667 -4.241 1.00 95.25 89 LEU A N 1
ATOM 656 C CA . LEU A 1 89 ? 15.735 -5.561 -3.503 1.00 95.25 89 LEU A CA 1
ATOM 657 C C . LEU A 1 89 ? 15.798 -5.718 -1.973 1.00 95.25 89 LEU A C 1
ATOM 659 O O . LEU A 1 89 ? 15.567 -4.750 -1.247 1.00 95.25 89 LEU A O 1
ATOM 663 N N . TRP A 1 90 ? 16.130 -6.908 -1.463 1.00 96.88 90 TRP A N 1
ATOM 664 C CA . TRP A 1 90 ? 16.438 -7.111 -0.043 1.00 96.88 90 TRP A CA 1
ATOM 665 C C . TRP A 1 90 ? 17.753 -6.454 0.386 1.00 96.88 90 TRP A C 1
ATOM 667 O O . TRP A 1 90 ? 17.881 -6.051 1.541 1.00 96.88 90 TRP A O 1
ATOM 677 N N . LEU A 1 91 ? 18.717 -6.360 -0.533 1.00 97.19 91 LEU A N 1
ATOM 678 C CA . LEU A 1 91 ? 20.043 -5.781 -0.303 1.00 97.19 91 LEU A CA 1
ATOM 679 C C . LEU A 1 91 ? 20.158 -4.349 -0.840 1.00 97.19 91 LEU A C 1
ATOM 681 O O . LEU A 1 91 ? 21.207 -3.723 -0.692 1.00 97.19 91 LEU A O 1
ATOM 685 N N . ASP A 1 92 ? 19.100 -3.833 -1.468 1.00 96.94 92 ASP A N 1
ATOM 686 C CA . ASP A 1 92 ? 19.062 -2.462 -1.957 1.00 96.94 92 ASP A CA 1
ATOM 687 C C . ASP A 1 92 ? 19.242 -1.471 -0.786 1.00 96.94 92 ASP A C 1
ATOM 689 O O . ASP A 1 92 ? 18.598 -1.626 0.259 1.00 96.94 92 ASP A O 1
ATOM 693 N N . PRO A 1 93 ? 20.101 -0.443 -0.922 1.00 95.62 93 PRO A N 1
ATOM 694 C CA . PRO A 1 93 ? 20.429 0.476 0.170 1.00 95.62 93 PRO A CA 1
ATOM 695 C C . PRO A 1 93 ? 19.238 1.318 0.646 1.00 95.62 93 PRO A C 1
ATOM 697 O O . PRO A 1 93 ? 19.229 1.777 1.790 1.00 95.62 93 PRO A O 1
ATOM 700 N N . LEU A 1 94 ? 18.220 1.525 -0.195 1.00 95.44 94 LEU A N 1
ATOM 701 C CA . LEU A 1 94 ? 16.979 2.186 0.207 1.00 95.44 94 LEU A CA 1
ATOM 702 C C . LEU A 1 94 ? 16.028 1.226 0.934 1.00 95.44 94 LEU A C 1
ATOM 704 O O . LEU A 1 94 ? 15.032 1.686 1.503 1.00 95.44 94 LEU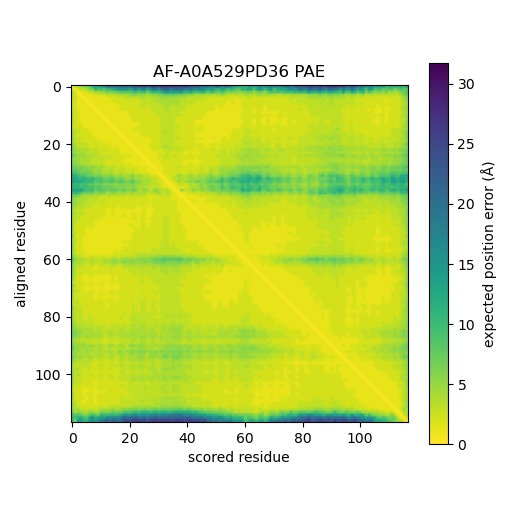 A O 1
ATOM 708 N N . GLY A 1 95 ? 16.328 -0.074 0.946 1.00 94.94 95 GLY A N 1
ATOM 709 C CA . GLY A 1 95 ? 15.637 -1.121 1.692 1.00 94.94 95 GLY A CA 1
ATOM 710 C C . GLY A 1 95 ? 14.129 -1.205 1.437 1.00 94.94 95 GLY A C 1
ATOM 711 O O . GLY A 1 95 ? 13.379 -1.273 2.415 1.00 94.94 95 GLY A O 1
ATOM 712 N N . PRO A 1 96 ? 13.641 -1.174 0.179 1.00 95.25 96 PRO A N 1
ATOM 713 C CA . PRO A 1 96 ? 12.210 -1.170 -0.114 1.00 95.25 96 PRO A CA 1
ATOM 714 C C . PRO A 1 96 ? 11.486 -2.386 0.482 1.00 95.25 96 PRO A C 1
ATOM 716 O O . PRO A 1 96 ? 10.460 -2.201 1.132 1.00 95.25 96 PRO A O 1
ATOM 719 N N . LEU A 1 97 ? 12.039 -3.603 0.366 1.00 96.88 97 LEU A N 1
ATOM 720 C CA . LEU A 1 97 ? 11.414 -4.808 0.939 1.00 96.88 97 LEU A CA 1
ATOM 721 C C . LEU A 1 97 ? 11.519 -4.858 2.467 1.00 96.88 97 LEU A C 1
ATOM 723 O O . LEU A 1 97 ? 10.568 -5.243 3.144 1.00 96.88 97 LEU A O 1
ATOM 727 N N . VAL A 1 98 ? 12.632 -4.385 3.034 1.00 96.75 98 VAL A N 1
ATOM 728 C CA . VAL A 1 98 ? 12.810 -4.302 4.494 1.00 96.75 98 VAL A CA 1
ATOM 729 C C . VAL A 1 98 ? 11.766 -3.370 5.119 1.00 96.75 98 VAL A C 1
ATOM 731 O O . VAL A 1 98 ? 11.214 -3.679 6.175 1.00 96.75 98 VAL A O 1
ATOM 734 N N . LYS A 1 99 ? 11.427 -2.263 4.446 1.00 95.69 99 LYS A N 1
ATOM 735 C CA . LYS A 1 99 ? 10.404 -1.299 4.889 1.00 95.69 99 LYS A CA 1
ATOM 736 C C . LYS A 1 99 ? 8.977 -1.864 4.897 1.00 95.69 99 LYS A C 1
ATOM 738 O O . LYS A 1 99 ? 8.127 -1.306 5.591 1.00 95.69 99 LYS A O 1
ATOM 743 N N . VAL A 1 100 ? 8.721 -2.982 4.215 1.00 96.56 100 VAL A N 1
ATOM 744 C CA . VAL A 1 100 ? 7.429 -3.689 4.268 1.00 96.56 100 VAL A CA 1
ATOM 745 C C . VAL A 1 100 ? 7.217 -4.375 5.625 1.00 96.56 100 VAL A C 1
ATOM 747 O O . VAL A 1 100 ? 6.092 -4.489 6.107 1.00 96.56 100 VAL A O 1
ATOM 750 N N . VAL A 1 101 ? 8.283 -4.799 6.311 1.00 95.56 101 VAL A N 1
ATOM 751 C CA . VAL A 1 101 ? 8.149 -5.481 7.611 1.00 95.56 101 VAL A CA 1
ATOM 752 C C . VAL A 1 101 ? 7.522 -4.559 8.675 1.00 95.56 101 VAL A C 1
ATOM 754 O O . VAL A 1 101 ? 6.530 -4.958 9.292 1.00 95.56 101 VAL A O 1
ATOM 757 N N . PRO A 1 102 ? 7.986 -3.306 8.868 1.00 95.62 102 PRO A N 1
ATOM 758 C CA . PRO A 1 102 ? 7.304 -2.348 9.735 1.00 95.62 102 PRO A CA 1
ATOM 759 C C . PRO A 1 102 ? 5.841 -2.070 9.361 1.00 95.62 102 PRO A C 1
ATOM 761 O O . PRO A 1 102 ? 5.026 -1.887 10.265 1.00 95.62 102 PRO A O 1
ATOM 764 N N . SER A 1 103 ? 5.471 -2.051 8.072 1.00 95.00 103 SER A N 1
ATOM 765 C CA . SER A 1 103 ? 4.071 -1.816 7.678 1.00 95.00 103 SER A CA 1
ATOM 766 C C . SER A 1 103 ? 3.164 -2.993 8.053 1.00 95.00 103 SER A C 1
ATOM 768 O O . SER A 1 103 ? 2.045 -2.772 8.522 1.00 95.00 103 SER A O 1
ATOM 770 N N . ILE A 1 104 ? 3.661 -4.232 7.946 1.00 97.50 104 ILE A N 1
ATOM 771 C CA . ILE A 1 104 ? 2.975 -5.435 8.447 1.00 97.50 104 ILE A CA 1
ATOM 772 C C . ILE A 1 104 ? 2.767 -5.331 9.961 1.00 97.50 104 ILE A C 1
ATOM 774 O O . ILE A 1 104 ? 1.651 -5.525 10.447 1.00 97.50 104 ILE A O 1
ATOM 778 N N . LEU A 1 105 ? 3.813 -4.975 10.715 1.00 96.94 105 LEU A N 1
ATOM 779 C CA . LEU A 1 105 ? 3.718 -4.810 12.170 1.00 96.94 105 LEU A CA 1
ATOM 780 C C . LEU A 1 105 ? 2.734 -3.702 12.561 1.00 96.94 105 LEU A C 1
ATOM 782 O O . LEU A 1 105 ? 1.988 -3.863 13.527 1.00 96.94 105 LEU A O 1
ATOM 786 N N . LEU A 1 106 ? 2.680 -2.603 11.805 1.00 95.94 106 LEU A N 1
ATOM 787 C CA . LEU A 1 106 ? 1.714 -1.528 12.027 1.00 95.94 106 LEU A CA 1
ATOM 788 C C . LEU A 1 106 ? 0.272 -2.010 11.806 1.00 95.94 106 LEU A C 1
ATOM 790 O O . LEU A 1 106 ? -0.597 -1.712 12.626 1.00 95.94 106 LEU A O 1
ATOM 794 N N . ALA A 1 107 ? 0.019 -2.792 10.753 1.00 96.69 107 ALA A N 1
ATOM 795 C CA . ALA A 1 107 ? -1.292 -3.389 10.492 1.00 96.69 107 ALA A CA 1
ATOM 796 C C . ALA A 1 107 ? -1.693 -4.416 11.569 1.00 96.69 107 ALA A C 1
ATOM 798 O O . ALA A 1 107 ? -2.834 -4.398 12.036 1.00 96.69 107 ALA A O 1
ATOM 799 N N . LEU A 1 108 ? -0.758 -5.253 12.034 1.00 97.31 108 LEU A N 1
ATOM 800 C CA . LEU A 1 108 ? -0.980 -6.171 13.161 1.00 97.31 108 LEU A CA 1
ATOM 801 C C . LEU A 1 108 ? -1.267 -5.417 14.464 1.00 97.31 108 LEU A C 1
ATOM 803 O O . LEU A 1 108 ? -2.196 -5.766 15.189 1.00 97.31 108 LEU A O 1
ATOM 807 N N . THR A 1 109 ? -0.518 -4.347 14.736 1.00 95.88 109 THR A N 1
ATOM 808 C CA . THR A 1 109 ? -0.731 -3.486 15.907 1.00 95.88 109 THR A CA 1
ATOM 809 C C . THR A 1 109 ? -2.110 -2.837 15.848 1.00 95.88 109 THR A C 1
ATOM 811 O O . THR A 1 109 ? -2.838 -2.845 16.838 1.00 95.88 109 THR A O 1
ATOM 814 N N . ALA A 1 110 ? -2.506 -2.321 14.680 1.00 95.44 110 ALA A N 1
ATOM 815 C CA . ALA A 1 110 ? -3.834 -1.762 14.456 1.00 95.44 110 ALA A CA 1
ATOM 816 C C . ALA A 1 110 ? -4.946 -2.793 14.695 1.00 95.44 110 ALA A C 1
ATOM 818 O O . ALA A 1 110 ? -5.976 -2.445 15.269 1.00 95.44 110 ALA A O 1
ATOM 819 N N . LEU A 1 111 ? -4.732 -4.048 14.284 1.00 95.19 111 LEU A N 1
ATOM 820 C CA . LEU A 1 111 ? -5.674 -5.147 14.493 1.00 95.19 111 LEU A CA 1
ATOM 821 C C . LEU A 1 111 ? -5.789 -5.518 15.978 1.00 95.19 111 LEU A C 1
ATOM 823 O O . LEU A 1 111 ? -6.902 -5.725 16.458 1.00 95.19 111 LEU A O 1
ATOM 827 N N . ALA A 1 112 ? -4.668 -5.548 16.704 1.00 93.75 112 ALA A N 1
ATOM 828 C CA . ALA A 1 112 ? -4.624 -5.872 18.129 1.00 93.75 112 ALA A CA 1
ATOM 829 C C . ALA A 1 112 ? -5.360 -4.839 18.999 1.00 93.75 112 ALA A C 1
ATOM 831 O O . ALA A 1 112 ? -6.038 -5.208 19.951 1.00 93.75 112 ALA A O 1
ATOM 832 N N . ILE A 1 113 ? -5.278 -3.551 18.649 1.00 92.00 113 ILE A N 1
ATOM 833 C CA . ILE A 1 113 ? -5.921 -2.459 19.405 1.00 92.00 113 ILE A CA 1
ATOM 834 C C . ILE A 1 113 ? -7.326 -2.101 18.891 1.00 92.00 113 ILE A C 1
ATOM 836 O O . ILE A 1 113 ? -7.918 -1.118 19.351 1.00 92.00 113 ILE A O 1
ATOM 840 N N . LEU A 1 114 ? -7.842 -2.835 17.896 1.00 87.50 114 LEU A N 1
ATOM 841 C CA . LEU A 1 114 ? -9.078 -2.485 17.196 1.00 87.50 114 LEU A CA 1
ATOM 842 C C . LEU A 1 114 ? -10.321 -2.635 18.082 1.00 87.50 114 LEU A C 1
ATOM 844 O O . LEU A 1 114 ? -11.206 -1.788 18.000 1.00 87.50 114 LEU A O 1
ATOM 848 N N . ASP A 1 115 ? -10.378 -3.683 18.909 1.00 75.38 115 ASP A N 1
ATOM 849 C CA . ASP A 1 115 ? -11.535 -3.994 19.770 1.00 75.38 115 ASP A CA 1
ATOM 850 C C . ASP A 1 115 ? -11.671 -3.060 20.967 1.00 75.38 115 ASP A C 1
ATOM 852 O O . ASP A 1 115 ? -12.738 -2.935 21.556 1.00 75.38 115 ASP A O 1
ATOM 856 N N . GLU A 1 116 ? -10.607 -2.341 21.295 1.00 68.88 116 GLU A N 1
ATOM 857 C CA . GLU A 1 116 ? -10.641 -1.322 22.329 1.00 68.88 116 GLU A CA 1
ATOM 858 C C . GLU A 1 116 ? -11.182 0.038 21.809 1.00 68.88 116 GLU A C 1
ATOM 860 O O . GLU A 1 116 ? -10.936 1.076 22.437 1.00 68.88 116 GLU A O 1
ATOM 865 N N . ARG A 1 117 ? -11.801 0.082 20.619 1.00 60.28 117 ARG A N 1
ATOM 866 C CA . ARG A 1 117 ? -12.385 1.292 20.002 1.00 60.28 117 ARG A CA 1
ATOM 867 C C . ARG A 1 117 ? -13.882 1.392 20.219 1.00 60.28 117 ARG A C 1
ATOM 869 O O . ARG A 1 117 ? -14.582 0.364 20.247 1.00 60.28 117 ARG A O 1
#